Protein AF-A0A9X8VCB7-F1 (afdb_monomer_lite)

Organism: Serratia marcescens (NCBI:txid615)

InterPro domains:
  IPR009014 Transketolase C-terminal/Pyruvate-ferredoxin oxidoreductase domain II [G3DSA:3.40.50.920] (1-76)
  IPR009014 Transketolase C-terminal/Pyruvate-ferredoxin oxidoreductase domain II [SSF52922] (1-75)
  IPR050722 Pyruvate:ferredoxin/flavodoxin oxidoreductase [PTHR32154] (1-75)

pLDDT: mean 96.88, std 3.26, range [71.75, 98.62]

Foldseek 3Di:
DEDQDDDPPDPAGDVQVVVQVVLVVCVVVVVDPDRDDAAYEYEQHPNQDDDPVQVVVVVVQVPDPDHHNYYYTNDD

Structure (mmCIF, N/CA/C/O backbone):
data_AF-A0A9X8VCB7-F1
#
_entry.id   AF-A0A9X8VCB7-F1
#
loop_
_atom_site.group_PDB
_atom_site.id
_atom_site.type_symbol
_atom_site.label_atom_id
_atom_site.label_alt_id
_atom_site.label_comp_id
_atom_site.label_asym_id
_atom_site.label_entity_id
_atom_site.label_seq_id
_atom_site.pdbx_PDB_ins_code
_atom_site.Cartn_x
_atom_site.Cartn_y
_atom_site.Cartn_z
_atom_site.occupancy
_atom_site.B_iso_or_equiv
_atom_site.auth_seq_id
_atom_site.auth_comp_id
_atom_site.auth_asym_id
_atom_site.auth_atom_id
_atom_site.pdbx_PDB_model_num
ATOM 1 N N . VAL A 1 1 ? -1.093 -0.046 -1.030 1.00 98.00 1 VAL A N 1
ATOM 2 C CA . VAL A 1 1 ? -0.609 1.278 -1.479 1.00 98.00 1 VAL A CA 1
ATOM 3 C C . VAL A 1 1 ? 0.604 1.069 -2.364 1.00 98.00 1 VAL A C 1
ATOM 5 O O . VAL A 1 1 ? 1.403 0.196 -2.036 1.00 98.00 1 VAL A O 1
ATOM 8 N N . LEU A 1 2 ? 0.688 1.773 -3.496 1.00 98.38 2 LEU A N 1
ATOM 9 C CA . LEU A 1 2 ? 1.806 1.665 -4.434 1.00 98.38 2 LEU A CA 1
ATOM 10 C C . LEU A 1 2 ? 2.528 3.005 -4.557 1.00 98.38 2 LEU A C 1
ATOM 12 O O . LEU A 1 2 ? 1.931 3.988 -4.987 1.00 98.38 2 LEU A O 1
ATOM 16 N N . ASP A 1 3 ? 3.818 3.004 -4.250 1.00 98.56 3 ASP A N 1
ATOM 17 C CA . ASP A 1 3 ? 4.675 4.180 -4.288 1.00 98.56 3 ASP A CA 1
ATOM 18 C C . ASP A 1 3 ? 5.651 4.098 -5.463 1.00 98.56 3 ASP A C 1
ATOM 20 O O . ASP A 1 3 ? 6.321 3.084 -5.687 1.00 98.56 3 ASP A O 1
ATOM 24 N N . ARG A 1 4 ? 5.759 5.197 -6.215 1.00 97.94 4 ARG A N 1
ATOM 25 C CA . ARG A 1 4 ? 6.723 5.346 -7.316 1.00 97.94 4 ARG A CA 1
ATOM 26 C C . ARG A 1 4 ? 7.990 6.072 -6.856 1.00 97.94 4 ARG A C 1
ATOM 28 O O . ARG A 1 4 ? 8.531 6.920 -7.557 1.00 97.94 4 ARG A O 1
ATOM 35 N N . THR A 1 5 ? 8.439 5.755 -5.649 1.00 97.69 5 THR A N 1
ATOM 36 C CA . THR A 1 5 ? 9.658 6.294 -5.043 1.00 97.69 5 THR A CA 1
ATOM 37 C C . THR A 1 5 ? 10.312 5.242 -4.144 1.00 97.69 5 THR A C 1
ATOM 39 O O . THR A 1 5 ? 9.720 4.207 -3.824 1.00 97.69 5 THR A O 1
ATOM 42 N N . LYS A 1 6 ? 11.564 5.486 -3.766 1.00 97.19 6 LYS A N 1
ATOM 43 C CA . LYS A 1 6 ? 12.273 4.749 -2.724 1.00 97.19 6 LYS A CA 1
ATOM 44 C C . LYS A 1 6 ? 12.968 5.769 -1.837 1.00 97.19 6 LYS A C 1
ATOM 46 O O . LYS A 1 6 ? 13.826 6.495 -2.324 1.00 97.19 6 LYS A O 1
ATOM 51 N N . GLU A 1 7 ? 12.655 5.745 -0.546 1.00 96.94 7 GLU A N 1
ATOM 52 C CA . GLU A 1 7 ? 13.274 6.604 0.468 1.00 96.94 7 GLU A CA 1
ATOM 53 C C . GLU A 1 7 ? 14.108 5.747 1.431 1.00 96.94 7 GLU A C 1
ATOM 55 O O . GLU A 1 7 ? 13.575 5.152 2.370 1.00 96.94 7 GLU A O 1
ATOM 60 N N . PRO A 1 8 ? 15.417 5.566 1.174 1.00 95.12 8 PRO A N 1
ATOM 61 C CA . PRO A 1 8 ? 16.276 4.780 2.051 1.00 95.12 8 PRO A CA 1
ATOM 62 C C . PRO A 1 8 ? 16.318 5.373 3.463 1.00 95.12 8 PRO A C 1
ATOM 64 O O . PRO A 1 8 ? 16.582 6.558 3.632 1.00 95.12 8 PRO A O 1
ATOM 67 N N . GLY A 1 9 ? 16.084 4.535 4.474 1.00 93.69 9 GLY A N 1
ATOM 68 C CA . GLY A 1 9 ? 16.080 4.947 5.881 1.00 93.69 9 GLY A CA 1
ATOM 69 C C . GLY A 1 9 ? 14.724 5.426 6.405 1.00 93.69 9 GLY A C 1
ATOM 70 O O . GLY A 1 9 ? 14.559 5.509 7.619 1.00 93.69 9 GLY A O 1
ATOM 71 N N . ALA A 1 10 ? 13.739 5.671 5.535 1.00 96.25 10 ALA A N 1
ATOM 72 C CA . ALA A 1 10 ? 12.371 5.940 5.963 1.00 96.25 10 ALA A CA 1
ATOM 73 C C . ALA A 1 10 ? 11.687 4.665 6.489 1.00 96.25 10 ALA A C 1
ATOM 75 O O . ALA A 1 10 ? 11.997 3.548 6.064 1.00 96.25 10 ALA A O 1
ATOM 76 N N . LEU A 1 11 ? 10.714 4.835 7.392 1.00 94.06 11 LEU A N 1
ATOM 77 C CA . LEU A 1 11 ? 9.898 3.729 7.918 1.00 94.06 11 LEU A CA 1
ATOM 78 C C . LEU A 1 11 ? 9.054 3.061 6.823 1.00 94.06 11 LEU A C 1
ATOM 80 O O . LEU A 1 11 ? 8.803 1.854 6.863 1.00 94.06 11 LEU A O 1
ATOM 84 N N . ALA A 1 12 ? 8.583 3.862 5.870 1.00 96.12 12 ALA A N 1
ATOM 85 C CA . ALA A 1 12 ? 7.846 3.449 4.689 1.00 96.12 12 ALA A CA 1
ATOM 86 C C . ALA A 1 12 ? 7.855 4.582 3.658 1.00 96.12 12 ALA A C 1
ATOM 88 O O . ALA A 1 12 ? 8.331 5.679 3.935 1.00 96.12 12 ALA A O 1
ATOM 89 N N . GLU A 1 13 ? 7.314 4.305 2.480 1.00 98.25 13 GLU A N 1
ATOM 90 C CA . GLU A 1 13 ? 7.171 5.279 1.410 1.00 98.25 13 GLU A CA 1
ATOM 91 C C . GLU A 1 13 ? 6.070 6.321 1.709 1.00 98.25 13 GLU A C 1
ATOM 93 O O . GLU A 1 13 ? 5.139 6.017 2.466 1.00 98.25 13 GLU A O 1
ATOM 98 N N . PRO A 1 14 ? 6.146 7.534 1.124 1.00 98.38 14 PRO A N 1
ATOM 99 C CA . PRO A 1 14 ? 5.301 8.666 1.509 1.00 98.38 14 PRO A CA 1
ATOM 100 C C . PRO A 1 14 ? 3.803 8.384 1.432 1.00 98.38 14 PRO A C 1
ATOM 102 O O . PRO A 1 14 ? 3.095 8.559 2.422 1.00 98.38 14 PRO A O 1
ATOM 105 N N . LEU A 1 15 ? 3.310 7.861 0.303 1.00 98.50 15 LEU A N 1
ATOM 106 C CA . LEU A 1 15 ? 1.875 7.629 0.138 1.00 98.50 15 LEU A CA 1
ATOM 107 C C . LEU A 1 15 ? 1.391 6.519 1.071 1.00 98.50 15 LEU A C 1
ATOM 109 O O . LEU A 1 15 ? 0.262 6.552 1.563 1.00 98.50 15 LEU A O 1
ATOM 113 N N . TYR A 1 16 ? 2.236 5.522 1.335 1.00 98.38 16 TYR A N 1
ATOM 114 C CA . TYR A 1 16 ? 1.922 4.519 2.340 1.00 9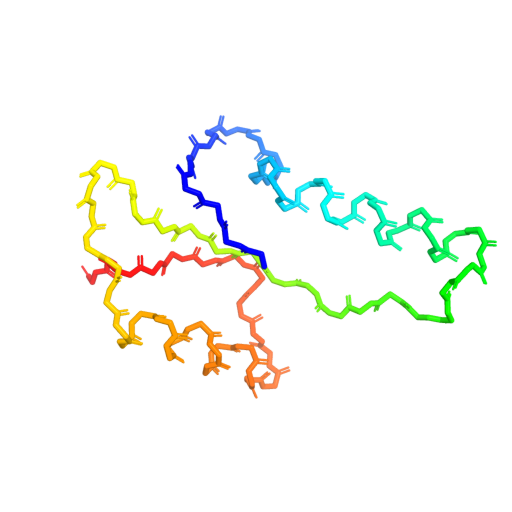8.38 16 TYR A CA 1
ATOM 115 C C . TYR A 1 16 ? 1.752 5.146 3.729 1.00 98.38 16 TYR A C 1
ATOM 117 O O . TYR A 1 16 ? 0.804 4.786 4.432 1.00 98.38 16 TYR A O 1
ATOM 125 N N . LEU A 1 17 ? 2.650 6.048 4.136 1.00 98.12 17 LEU A N 1
ATOM 126 C CA . LEU A 1 17 ? 2.560 6.727 5.431 1.00 98.12 17 LEU A CA 1
ATOM 127 C C . LEU A 1 17 ? 1.302 7.592 5.522 1.00 98.12 17 LEU A C 1
ATOM 129 O O . LEU A 1 17 ? 0.601 7.504 6.531 1.00 98.12 17 LEU A O 1
ATOM 133 N N . ASP A 1 18 ? 0.964 8.331 4.466 1.00 98.62 18 ASP A N 1
ATOM 134 C CA . ASP A 1 18 ? -0.248 9.156 4.414 1.00 98.62 18 ASP A CA 1
ATOM 135 C C . ASP A 1 18 ? -1.512 8.304 4.585 1.00 98.62 18 ASP A C 1
ATOM 137 O O . ASP A 1 18 ? -2.359 8.581 5.438 1.00 98.62 18 ASP A O 1
ATOM 141 N N . VAL A 1 19 ? -1.624 7.209 3.824 1.00 98.50 19 VAL A N 1
ATOM 142 C CA . VAL A 1 19 ? -2.780 6.302 3.892 1.00 98.50 19 VAL A CA 1
ATOM 143 C C . VAL A 1 19 ? -2.880 5.635 5.261 1.00 98.50 19 VAL A C 1
ATOM 145 O O . VAL A 1 19 ? -3.972 5.553 5.823 1.00 98.50 19 VAL A O 1
ATOM 148 N N . MET A 1 20 ? -1.765 5.161 5.818 1.00 98.06 20 MET A N 1
ATOM 149 C CA . MET A 1 20 ? -1.773 4.556 7.150 1.00 98.06 20 MET A CA 1
ATOM 150 C C . MET A 1 20 ? -2.160 5.551 8.234 1.00 98.06 20 MET A C 1
ATOM 152 O O . MET A 1 20 ? -2.943 5.195 9.112 1.00 98.06 20 MET A O 1
ATOM 156 N N . THR A 1 21 ? -1.649 6.779 8.161 1.00 98.50 21 THR A N 1
ATOM 157 C CA . THR A 1 21 ? -1.965 7.844 9.117 1.00 98.50 21 THR A CA 1
ATOM 158 C C . THR A 1 21 ? -3.450 8.174 9.056 1.00 98.50 21 THR A C 1
ATOM 160 O O . THR A 1 21 ? -4.131 8.075 10.073 1.00 98.50 21 THR A O 1
ATOM 163 N N . ALA A 1 22 ? -3.993 8.424 7.861 1.00 98.56 22 ALA A N 1
ATOM 164 C CA . ALA A 1 22 ? -5.413 8.716 7.686 1.00 98.56 22 ALA A CA 1
ATOM 165 C C . ALA A 1 22 ? -6.320 7.584 8.207 1.00 98.56 22 ALA A C 1
ATOM 167 O O . ALA A 1 22 ? -7.325 7.836 8.874 1.00 98.56 22 ALA A O 1
ATOM 168 N N . LEU A 1 23 ? -5.963 6.322 7.939 1.00 98.56 23 LEU A N 1
ATOM 169 C CA . LEU A 1 23 ? -6.726 5.164 8.411 1.00 98.56 23 LEU A CA 1
ATOM 170 C C . LEU A 1 23 ? -6.641 4.982 9.930 1.00 98.56 23 LEU A C 1
ATOM 172 O O . LEU A 1 23 ? -7.655 4.667 10.557 1.00 98.56 23 LEU A O 1
ATOM 176 N N . ALA A 1 24 ? -5.458 5.173 10.514 1.00 98.31 24 ALA A N 1
ATOM 177 C CA . ALA A 1 24 ? -5.242 5.068 11.952 1.00 98.31 24 ALA A CA 1
ATOM 178 C C . ALA A 1 24 ? -5.971 6.181 12.712 1.00 98.31 24 ALA A C 1
ATOM 180 O O . ALA A 1 24 ? -6.622 5.913 13.720 1.00 98.31 24 ALA A O 1
ATOM 181 N N . GLU A 1 25 ? -5.924 7.409 12.204 1.00 98.62 25 GLU A N 1
ATOM 182 C CA . GLU A 1 25 ? -6.644 8.541 12.773 1.00 98.62 25 GLU A CA 1
ATOM 183 C C . GLU A 1 25 ? -8.162 8.347 12.735 1.00 98.62 25 GLU A C 1
ATOM 185 O O . GLU A 1 25 ? -8.824 8.512 13.758 1.00 98.62 25 GLU A O 1
ATOM 190 N N . ALA A 1 26 ? -8.718 7.951 11.586 1.00 98.56 26 ALA A N 1
ATOM 191 C CA . ALA A 1 26 ? -10.154 7.714 11.453 1.00 98.56 26 ALA A CA 1
ATOM 192 C C . ALA A 1 26 ? -10.634 6.569 12.363 1.00 98.56 26 ALA A C 1
ATOM 194 O O . ALA A 1 26 ? -11.720 6.636 12.937 1.00 98.56 26 ALA A O 1
ATOM 195 N N . TYR A 1 27 ? -9.816 5.525 12.537 1.00 98.38 27 TYR A N 1
ATOM 196 C CA . TYR A 1 27 ? -10.090 4.463 13.506 1.00 98.38 27 TYR A CA 1
ATOM 197 C C . TYR A 1 27 ? -10.043 4.985 14.952 1.00 98.38 27 TYR A C 1
ATOM 199 O O . TYR A 1 27 ? -10.957 4.726 15.728 1.00 98.38 27 TYR A O 1
ATOM 207 N N . SER A 1 28 ? -9.029 5.785 15.296 1.00 98.38 28 SER A N 1
ATOM 208 C CA . SER A 1 28 ? -8.863 6.382 16.630 1.00 98.38 28 SER A CA 1
ATOM 209 C C . SER A 1 28 ? -10.012 7.327 17.013 1.00 98.38 28 SER A C 1
ATOM 211 O O . SER A 1 28 ? -10.474 7.312 18.151 1.00 98.38 28 SER A O 1
ATOM 213 N N . ARG A 1 29 ? -10.534 8.107 16.055 1.00 98.44 29 ARG A N 1
ATOM 214 C CA . ARG A 1 29 ? -11.702 8.989 16.252 1.00 98.44 29 ARG A CA 1
ATOM 215 C C . ARG A 1 29 ? -13.048 8.252 16.260 1.00 98.44 29 ARG A C 1
ATOM 217 O O . ARG A 1 29 ? -14.077 8.881 16.487 1.00 98.44 29 ARG A O 1
ATOM 224 N N . GLY A 1 30 ? -13.070 6.945 15.992 1.00 97.88 30 GLY A N 1
ATOM 225 C CA . GLY A 1 30 ? -14.304 6.159 15.893 1.00 97.88 30 GLY A CA 1
ATOM 226 C C . GLY A 1 30 ? -15.098 6.368 14.595 1.00 97.88 30 GLY A C 1
ATOM 227 O O . GLY A 1 30 ? -16.198 5.841 14.463 1.00 97.88 30 GLY A O 1
ATOM 228 N N . GLU A 1 31 ? -14.546 7.083 13.610 1.00 98.38 31 GLU A N 1
ATOM 229 C CA . GLU A 1 31 ? -15.136 7.247 12.268 1.00 98.38 31 GLU A CA 1
ATOM 230 C C . GLU A 1 31 ? -15.070 5.944 11.454 1.00 98.38 31 GLU A C 1
ATOM 232 O O . GLU A 1 31 ? -15.810 5.752 10.486 1.00 98.38 31 GLU A O 1
ATOM 237 N N . ARG A 1 32 ? -14.179 5.027 11.847 1.00 97.06 32 ARG A N 1
ATOM 238 C CA . ARG A 1 32 ? -14.083 3.672 11.301 1.00 97.06 32 ARG A CA 1
ATOM 239 C C . ARG A 1 32 ? -14.171 2.636 12.410 1.00 97.06 32 ARG A C 1
ATOM 241 O O . ARG A 1 32 ? -13.430 2.700 13.381 1.00 97.06 32 ARG A O 1
ATOM 248 N N . ALA A 1 33 ? -14.990 1.610 12.189 1.00 97.56 33 ALA A N 1
ATOM 249 C CA . ALA A 1 33 ? -15.122 0.485 13.113 1.00 97.56 33 ALA A CA 1
ATOM 250 C C . ALA A 1 33 ? -13.889 -0.436 13.141 1.00 97.56 33 ALA A C 1
ATOM 252 O O . ALA A 1 33 ? -13.666 -1.132 14.126 1.00 97.56 33 ALA A O 1
ATOM 253 N N . THR A 1 34 ? -13.105 -0.482 12.05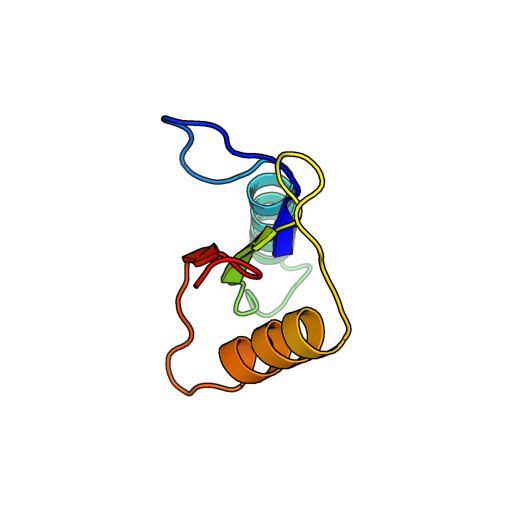8 1.00 97.56 34 THR A N 1
ATOM 254 C CA . THR A 1 34 ? -11.919 -1.340 11.944 1.00 97.56 34 THR A CA 1
ATOM 255 C C . THR A 1 34 ? -10.792 -0.656 11.175 1.00 97.56 34 THR A C 1
ATOM 257 O O . THR A 1 34 ? -11.023 0.148 10.259 1.00 97.56 34 THR A O 1
ATOM 260 N N . LEU A 1 35 ? -9.557 -1.031 11.519 1.00 97.06 35 LEU A N 1
ATOM 261 C CA . LEU A 1 35 ? -8.374 -0.720 10.727 1.00 97.06 35 LEU A CA 1
ATOM 262 C C . LEU A 1 35 ? -8.235 -1.775 9.612 1.00 97.06 35 LEU A C 1
ATOM 264 O O . LEU A 1 35 ? -8.032 -2.954 9.917 1.00 97.06 35 LEU A O 1
ATOM 268 N N . PRO A 1 36 ? -8.378 -1.409 8.325 1.00 95.81 36 PRO A N 1
ATOM 269 C CA . PRO A 1 36 ? -8.260 -2.377 7.243 1.00 95.81 36 PRO A CA 1
ATOM 270 C C . PRO A 1 36 ? -6.815 -2.868 7.105 1.00 95.81 36 PRO A C 1
ATOM 272 O O . PRO A 1 36 ? -5.863 -2.166 7.443 1.00 95.81 36 PRO A O 1
ATOM 275 N N . ARG A 1 37 ? -6.639 -4.071 6.547 1.00 95.56 37 ARG A N 1
ATOM 276 C CA . ARG A 1 37 ? -5.312 -4.569 6.171 1.00 95.56 37 ARG A CA 1
ATOM 277 C C . ARG A 1 37 ? -4.751 -3.702 5.041 1.00 95.56 37 ARG A C 1
ATOM 279 O O . ARG A 1 37 ? -5.377 -3.575 3.992 1.00 95.56 37 ARG A O 1
ATOM 286 N N . VAL A 1 38 ? -3.550 -3.169 5.237 1.00 97.44 38 VAL A N 1
ATOM 287 C CA . VAL A 1 38 ? -2.828 -2.376 4.237 1.00 97.44 38 VAL A CA 1
ATOM 288 C C . VAL A 1 38 ? -1.461 -3.007 3.998 1.00 97.44 38 VAL A C 1
ATOM 290 O O . VAL A 1 38 ? -0.749 -3.329 4.943 1.00 97.44 38 VAL A O 1
ATOM 293 N N . ILE A 1 39 ? -1.095 -3.174 2.729 1.00 97.94 39 ILE A N 1
ATOM 294 C CA . ILE A 1 39 ? 0.251 -3.577 2.300 1.00 97.94 39 ILE A CA 1
ATOM 295 C C . ILE A 1 39 ? 0.859 -2.486 1.417 1.00 97.94 39 ILE A C 1
ATOM 297 O O . ILE A 1 39 ? 0.132 -1.759 0.729 1.00 97.94 39 ILE A O 1
ATOM 301 N N . GLY A 1 40 ? 2.183 -2.350 1.447 1.00 97.81 40 GLY A N 1
ATOM 302 C CA . GLY A 1 40 ? 2.935 -1.373 0.662 1.00 97.81 40 GLY A CA 1
ATOM 303 C C . GLY A 1 40 ? 3.737 -2.030 -0.457 1.00 97.81 40 GLY A C 1
ATOM 304 O O . GLY A 1 40 ? 4.388 -3.049 -0.238 1.00 97.81 40 GLY A O 1
ATOM 305 N N . GLY A 1 41 ? 3.723 -1.432 -1.644 1.00 97.62 41 GLY A N 1
ATOM 306 C CA . GLY A 1 41 ? 4.512 -1.881 -2.786 1.00 97.62 41 GLY A CA 1
ATOM 307 C C . GLY A 1 41 ? 5.235 -0.725 -3.466 1.00 97.62 41 GLY A C 1
ATOM 308 O O . GLY A 1 41 ? 4.698 0.373 -3.549 1.00 97.62 41 GLY A O 1
ATOM 309 N N . ARG A 1 42 ? 6.435 -0.975 -3.995 1.00 98.06 42 ARG A N 1
ATOM 310 C CA . ARG A 1 42 ? 7.144 -0.032 -4.874 1.00 98.06 42 ARG A CA 1
ATOM 311 C C . ARG A 1 42 ? 7.085 -0.487 -6.325 1.00 98.06 42 ARG A C 1
ATOM 313 O O . ARG A 1 42 ? 7.257 -1.677 -6.599 1.00 98.06 42 ARG A O 1
ATOM 320 N N . TYR A 1 43 ? 6.905 0.454 -7.244 1.00 98.06 43 TYR A N 1
ATOM 321 C CA . TYR A 1 43 ? 6.842 0.181 -8.682 1.00 98.06 43 TYR A CA 1
ATOM 322 C C . TYR A 1 43 ? 7.499 1.299 -9.499 1.00 98.06 43 TYR A C 1
ATOM 324 O O . TYR A 1 43 ? 7.717 2.400 -9.001 1.00 98.06 43 TYR A O 1
ATOM 332 N N . GLY A 1 44 ? 7.809 1.024 -10.767 1.00 97.56 44 GLY A N 1
ATOM 333 C CA . GLY A 1 44 ? 8.037 2.067 -11.772 1.00 97.56 44 GLY A CA 1
ATOM 334 C C . GLY A 1 44 ? 9.219 3.021 -11.548 1.00 97.56 44 GLY A C 1
ATOM 335 O O . GLY A 1 44 ? 9.236 4.100 -12.152 1.00 97.56 44 GLY A O 1
ATOM 336 N N . LEU A 1 45 ? 10.182 2.665 -10.689 1.00 97.00 45 LEU A N 1
ATOM 337 C CA . LEU A 1 45 ? 11.396 3.456 -10.463 1.00 97.00 45 LEU A CA 1
ATOM 338 C C . LEU A 1 45 ? 12.248 3.483 -11.731 1.00 97.00 45 LEU A C 1
ATOM 340 O O . LEU A 1 45 ? 12.385 2.461 -12.400 1.00 97.00 45 LEU A O 1
ATOM 344 N N . SER A 1 46 ? 12.808 4.647 -12.064 1.00 96.06 46 SER A N 1
ATOM 345 C CA . SER A 1 46 ? 13.639 4.834 -13.264 1.00 96.06 46 SER A CA 1
ATOM 346 C C . SER A 1 46 ? 12.960 4.341 -14.550 1.00 96.06 46 SER A C 1
ATOM 348 O O . SER A 1 46 ? 13.568 3.648 -15.361 1.00 96.06 46 SER A O 1
ATOM 350 N N . SER A 1 47 ? 11.670 4.660 -14.708 1.00 94.44 47 SER A N 1
ATOM 351 C CA . SER A 1 47 ? 10.846 4.243 -15.855 1.00 94.44 47 SER A CA 1
ATOM 352 C C . SER A 1 47 ? 10.746 2.727 -16.054 1.00 94.44 47 SER A C 1
ATOM 354 O O . SER A 1 47 ? 10.458 2.272 -17.159 1.00 94.44 47 SER A O 1
ATOM 356 N N . LYS A 1 48 ? 10.939 1.932 -14.992 1.00 95.88 48 LYS A N 1
ATOM 357 C CA . LYS A 1 48 ? 10.663 0.496 -15.045 1.00 95.88 48 LYS A CA 1
ATOM 358 C C . LYS A 1 48 ? 9.207 0.259 -15.456 1.00 95.88 48 LYS A C 1
ATOM 360 O O . LYS A 1 48 ? 8.298 0.913 -14.945 1.00 95.88 48 LYS A O 1
ATOM 365 N N . GLU A 1 49 ? 9.002 -0.665 -16.385 1.00 96.12 49 GLU A N 1
ATOM 366 C CA . GLU A 1 49 ? 7.680 -0.979 -16.918 1.00 96.12 49 GLU A CA 1
ATOM 367 C C . GLU A 1 49 ? 6.728 -1.483 -15.821 1.00 96.12 49 GLU A C 1
ATOM 369 O O . GLU A 1 49 ? 7.110 -2.269 -14.951 1.00 96.12 49 GLU A O 1
ATOM 374 N N . PHE A 1 50 ? 5.478 -1.025 -15.875 1.00 97.25 50 PHE A N 1
ATOM 375 C CA . PHE A 1 50 ? 4.382 -1.491 -15.030 1.00 97.25 50 PHE A CA 1
ATOM 376 C C . PHE A 1 50 ? 3.195 -1.851 -15.928 1.00 97.25 50 PHE A C 1
ATOM 378 O O . PHE A 1 50 ? 2.327 -1.023 -16.201 1.00 97.25 50 PHE A O 1
ATOM 385 N N . GLY A 1 51 ? 3.210 -3.081 -16.442 1.00 96.75 51 GLY A N 1
ATOM 386 C CA . GLY A 1 51 ? 2.157 -3.614 -17.305 1.00 96.75 51 GLY A CA 1
ATOM 387 C C . GLY A 1 51 ? 1.000 -4.267 -16.532 1.00 96.75 51 GLY A C 1
ATOM 388 O O . GLY A 1 51 ? 1.050 -4.382 -15.301 1.00 96.75 51 GLY A O 1
ATOM 389 N N . PRO A 1 52 ? -0.032 -4.760 -17.241 1.00 98.00 52 PRO A N 1
ATOM 390 C CA . PRO A 1 52 ? -1.189 -5.426 -16.635 1.00 98.00 52 PRO A CA 1
ATOM 391 C C . PRO A 1 52 ? -0.830 -6.586 -15.691 1.00 98.00 52 PRO A C 1
ATOM 393 O O . PRO A 1 52 ? -1.431 -6.715 -14.625 1.00 98.00 52 PRO A O 1
ATOM 396 N N . ASP A 1 53 ? 0.199 -7.375 -16.013 1.00 97.12 53 ASP A N 1
ATOM 397 C CA . ASP A 1 53 ? 0.651 -8.489 -15.165 1.00 97.12 53 ASP A CA 1
ATOM 398 C C . ASP A 1 53 ? 1.199 -8.025 -13.811 1.00 97.12 53 ASP A C 1
ATOM 400 O O . ASP A 1 53 ? 1.014 -8.699 -12.795 1.00 97.12 53 ASP A O 1
ATOM 404 N N . CYS A 1 54 ? 1.825 -6.844 -13.764 1.00 97.56 54 CYS A N 1
ATOM 405 C CA . CYS A 1 54 ? 2.278 -6.239 -12.514 1.00 97.56 54 CYS A CA 1
ATOM 406 C C . CYS A 1 54 ? 1.084 -5.855 -11.631 1.00 97.56 54 CYS A C 1
ATOM 408 O O . CYS A 1 54 ? 1.083 -6.150 -10.435 1.00 97.56 54 CYS A O 1
ATOM 410 N N . ALA A 1 55 ? 0.044 -5.250 -12.211 1.00 97.75 55 ALA A N 1
ATOM 411 C CA . ALA A 1 55 ? -1.183 -4.931 -11.483 1.00 97.75 55 ALA A CA 1
ATOM 412 C C . ALA A 1 55 ? -1.877 -6.204 -10.969 1.00 97.75 55 ALA A C 1
ATOM 414 O O . ALA A 1 55 ? -2.273 -6.271 -9.804 1.00 97.75 55 ALA A O 1
ATOM 415 N N . LEU A 1 56 ? -1.955 -7.251 -11.795 1.00 98.12 56 LEU A N 1
ATOM 416 C CA . LEU A 1 56 ? -2.498 -8.545 -11.386 1.00 98.12 56 LEU A CA 1
ATOM 417 C C . LEU A 1 56 ? -1.691 -9.172 -10.239 1.00 98.12 56 LEU A C 1
ATOM 419 O O . LEU A 1 56 ? -2.279 -9.699 -9.296 1.00 98.12 56 LEU A O 1
ATOM 423 N N . ALA A 1 57 ? -0.359 -9.089 -10.277 1.00 97.38 57 ALA A N 1
ATOM 424 C CA . ALA A 1 57 ? 0.501 -9.572 -9.200 1.00 97.38 57 ALA A CA 1
ATOM 425 C C . ALA A 1 57 ? 0.231 -8.854 -7.865 1.00 97.38 57 ALA A C 1
ATOM 427 O O . ALA A 1 57 ? 0.234 -9.504 -6.823 1.00 97.38 57 ALA A O 1
ATOM 428 N N . VAL A 1 58 ? -0.076 -7.550 -7.885 1.00 97.94 58 VAL A N 1
ATOM 429 C CA . VAL A 1 58 ? -0.464 -6.785 -6.683 1.00 97.94 58 VAL A CA 1
ATOM 430 C C . VAL A 1 58 ? -1.759 -7.326 -6.072 1.00 97.94 58 VAL A C 1
ATOM 432 O O . VAL A 1 58 ? -1.827 -7.544 -4.863 1.00 97.94 58 VAL A O 1
ATOM 435 N N . PHE A 1 59 ? -2.783 -7.584 -6.890 1.00 97.94 59 PHE A N 1
ATOM 436 C CA . PHE A 1 59 ? -4.043 -8.150 -6.395 1.00 97.94 59 PHE A CA 1
ATOM 437 C C . PHE A 1 59 ? -3.887 -9.596 -5.919 1.00 97.94 59 PHE A C 1
ATOM 439 O O . PHE A 1 59 ? -4.449 -9.965 -4.889 1.00 97.94 59 PHE A O 1
ATOM 446 N N . ARG A 1 60 ? -3.083 -10.403 -6.623 1.00 97.81 60 ARG A N 1
ATOM 447 C CA . ARG A 1 60 ? -2.737 -11.764 -6.192 1.00 97.81 60 ARG A CA 1
ATOM 448 C C . ARG A 1 60 ? -2.016 -11.763 -4.852 1.00 97.81 60 ARG A C 1
ATOM 450 O O . ARG A 1 60 ? -2.323 -12.603 -4.017 1.00 97.81 60 ARG A O 1
ATOM 457 N N . GLU A 1 61 ? -1.097 -10.823 -4.636 1.00 97.81 61 GLU A N 1
ATOM 458 C CA . GLU A 1 61 ? -0.434 -10.643 -3.347 1.00 97.81 61 GLU A CA 1
ATOM 459 C C . GLU A 1 61 ? -1.454 -10.369 -2.245 1.00 97.81 61 GLU A C 1
ATOM 461 O O . GLU A 1 61 ? -1.477 -11.090 -1.256 1.00 97.81 61 GLU A O 1
ATOM 466 N N . LEU A 1 62 ? -2.343 -9.391 -2.444 1.00 97.19 62 LEU A N 1
ATOM 467 C CA . LEU A 1 62 ? -3.356 -9.003 -1.460 1.00 97.19 62 LEU A CA 1
ATOM 468 C C . LEU A 1 62 ? -4.319 -10.146 -1.094 1.00 97.19 62 LEU A C 1
ATOM 470 O O . LEU A 1 62 ? -4.790 -10.201 0.041 1.00 97.19 62 LEU A O 1
ATOM 474 N N . ALA A 1 63 ? -4.599 -11.045 -2.039 1.00 97.50 63 ALA A N 1
ATOM 475 C CA . ALA A 1 63 ? -5.475 -12.198 -1.845 1.00 97.50 63 ALA A CA 1
ATOM 476 C C . ALA A 1 63 ? -4.828 -13.348 -1.051 1.00 97.50 63 ALA A C 1
ATOM 478 O O . ALA A 1 63 ? -5.523 -14.293 -0.674 1.00 97.50 63 ALA A O 1
ATOM 479 N N . GLN A 1 64 ? -3.517 -13.303 -0.789 1.00 97.88 64 GLN A N 1
ATOM 480 C CA . GLN A 1 64 ? -2.862 -14.336 0.007 1.00 97.88 64 GLN A CA 1
ATOM 481 C C . GLN A 1 64 ? -3.347 -14.304 1.467 1.00 97.88 64 GLN A C 1
ATOM 483 O O . GLN A 1 64 ? -3.634 -13.230 2.005 1.00 97.88 64 GLN A O 1
ATOM 488 N N . PRO A 1 65 ? -3.374 -15.457 2.165 1.00 97.62 65 PRO A N 1
ATOM 489 C CA . PRO A 1 65 ? -3.699 -15.494 3.592 1.00 97.62 65 PRO A CA 1
ATOM 490 C C . PRO A 1 65 ? -2.801 -14.559 4.420 1.00 97.62 65 PRO A C 1
ATOM 492 O O . PRO A 1 65 ? -3.281 -13.832 5.298 1.00 97.62 65 PRO A O 1
ATOM 495 N N . GLN A 1 66 ? -1.508 -14.534 4.080 1.00 97.00 66 GLN A N 1
ATOM 496 C CA . GLN A 1 66 ? -0.469 -13.703 4.688 1.00 97.00 66 GLN A CA 1
ATOM 497 C C . GLN A 1 66 ? 0.289 -12.940 3.587 1.00 97.00 66 GLN A C 1
ATOM 499 O O . GLN A 1 66 ? 1.337 -13.400 3.139 1.00 97.00 66 GLN A O 1
ATOM 504 N N . PRO A 1 67 ? -0.245 -11.801 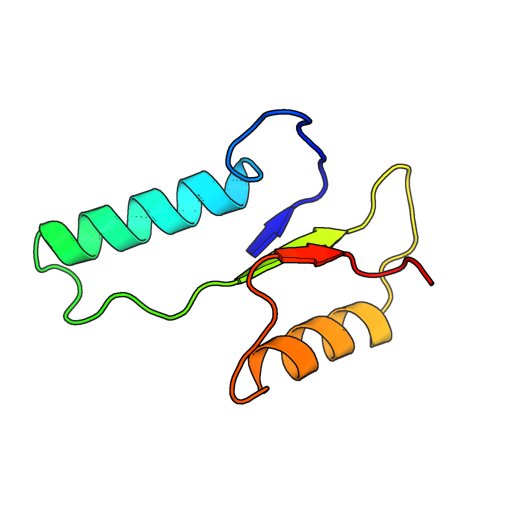3.111 1.00 97.62 67 PRO A N 1
ATOM 505 C CA . PRO A 1 67 ? 0.415 -11.007 2.088 1.00 97.62 67 PRO A CA 1
ATOM 506 C C . PRO A 1 67 ? 1.686 -10.372 2.653 1.00 97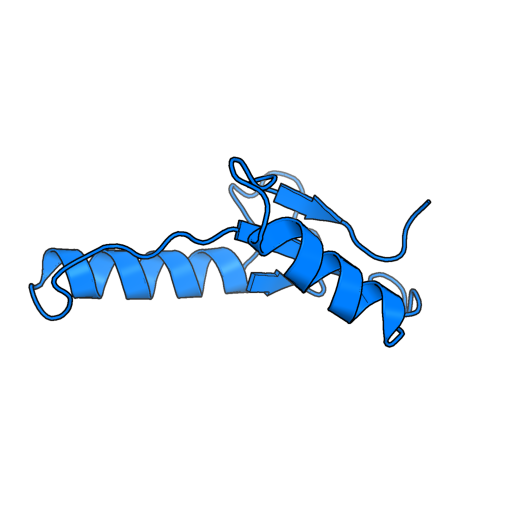.62 67 PRO A C 1
ATOM 508 O O . PRO A 1 67 ? 1.741 -9.979 3.823 1.00 97.62 67 PRO A O 1
ATOM 511 N N . ARG A 1 68 ? 2.697 -10.204 1.806 1.00 96.81 68 ARG A N 1
ATOM 512 C CA . ARG A 1 68 ? 3.919 -9.475 2.131 1.00 96.81 68 ARG A CA 1
ATOM 513 C C . ARG A 1 68 ? 3.555 -8.039 2.515 1.00 96.81 68 ARG A C 1
ATOM 515 O O . ARG A 1 68 ? 2.940 -7.328 1.717 1.00 96.81 68 ARG A O 1
ATOM 522 N N . PRO A 1 69 ? 3.967 -7.563 3.704 1.00 95.19 69 PRO A N 1
ATOM 523 C CA . PRO A 1 69 ? 3.652 -6.206 4.143 1.00 95.19 69 PRO A CA 1
ATOM 524 C C . PRO A 1 69 ? 4.351 -5.149 3.279 1.00 95.19 69 PRO A C 1
ATOM 526 O O . PRO A 1 69 ? 3.832 -4.046 3.110 1.00 95.19 69 PRO A O 1
ATOM 529 N N . ARG A 1 70 ? 5.522 -5.494 2.724 1.00 95.19 70 ARG A N 1
ATOM 530 C CA . ARG A 1 70 ? 6.347 -4.667 1.838 1.00 95.19 70 ARG A CA 1
ATOM 531 C C . ARG A 1 70 ? 6.808 -5.490 0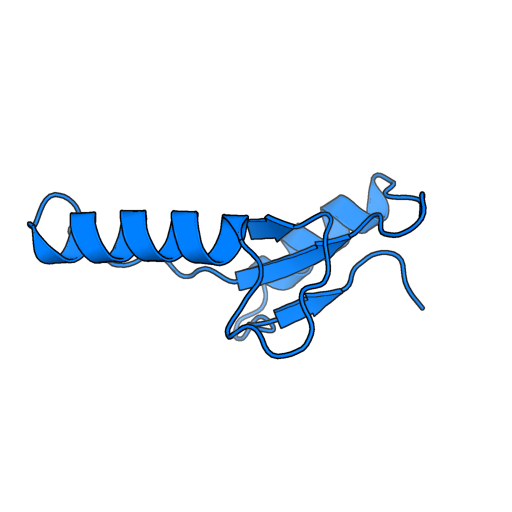.649 1.00 95.19 70 ARG A C 1
ATOM 533 O O . ARG A 1 70 ? 7.391 -6.555 0.842 1.00 95.19 70 ARG A O 1
ATOM 540 N N . PHE A 1 71 ? 6.605 -4.990 -0.563 1.00 96.62 71 PHE A N 1
ATOM 541 C CA . PHE A 1 71 ? 7.070 -5.666 -1.771 1.00 96.62 71 PHE A CA 1
ATOM 542 C C . PHE A 1 71 ? 7.504 -4.688 -2.871 1.00 96.62 71 PHE A C 1
ATOM 544 O O . PHE A 1 71 ? 7.382 -3.468 -2.767 1.00 96.62 71 PHE A O 1
ATOM 551 N N . THR A 1 72 ? 8.057 -5.245 -3.937 1.00 97.31 72 THR A N 1
ATOM 552 C CA . THR A 1 72 ? 8.432 -4.552 -5.173 1.00 97.31 72 THR A CA 1
ATOM 553 C C . THR A 1 72 ? 7.799 -5.292 -6.335 1.00 97.31 72 THR A C 1
ATOM 555 O O . THR A 1 72 ? 7.713 -6.519 -6.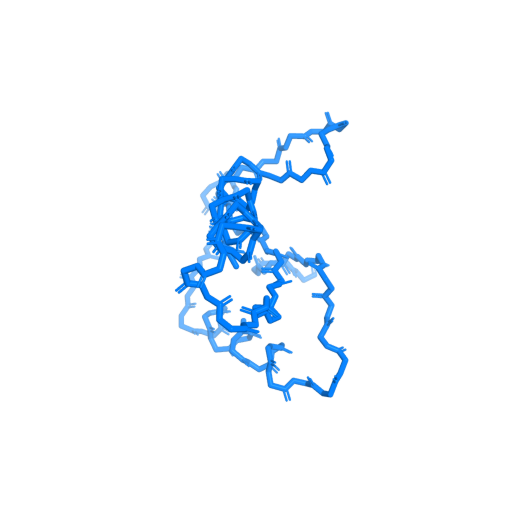296 1.00 97.31 72 THR A O 1
ATOM 558 N N . VAL A 1 73 ? 7.371 -4.570 -7.364 1.00 96.81 73 VAL A N 1
ATOM 559 C CA . VAL A 1 73 ? 6.743 -5.161 -8.549 1.00 96.81 73 VAL A CA 1
ATOM 560 C C . VAL A 1 73 ? 7.410 -4.654 -9.823 1.00 96.81 73 VAL A C 1
ATOM 562 O O . VAL A 1 73 ? 7.827 -3.497 -9.897 1.00 96.81 73 VAL A O 1
ATOM 565 N N . GLY A 1 74 ? 7.543 -5.542 -10.809 1.00 93.31 74 GLY A N 1
ATOM 566 C CA . GLY A 1 74 ? 8.235 -5.262 -12.067 1.00 93.31 74 GLY A CA 1
ATOM 567 C C . GLY A 1 74 ? 9.748 -5.491 -12.018 1.00 93.31 74 GLY A C 1
ATOM 568 O O . GLY A 1 74 ? 10.429 -5.135 -12.969 1.00 93.31 74 GLY A O 1
ATOM 569 N N . ILE A 1 75 ? 10.293 -6.082 -10.950 1.00 89.62 75 ILE A N 1
ATOM 570 C CA . ILE A 1 75 ? 11.686 -6.553 -10.882 1.00 89.62 75 ILE A CA 1
ATOM 571 C C . ILE A 1 75 ? 11.692 -8.070 -10.653 1.00 89.62 75 ILE A C 1
ATOM 573 O O . ILE A 1 75 ? 10.903 -8.552 -9.839 1.00 89.62 75 ILE A O 1
ATOM 577 N N . PHE A 1 76 ? 12.534 -8.786 -11.402 1.00 71.75 76 PHE A N 1
ATOM 578 C CA . PHE A 1 76 ? 12.692 -10.244 -11.377 1.00 71.75 76 PHE A CA 1
ATOM 579 C C . PHE A 1 76 ? 14.111 -10.595 -10.948 1.00 71.75 76 PHE A C 1
ATOM 581 O O . PHE A 1 76 ? 15.029 -9.864 -11.392 1.00 71.75 76 PHE A O 1
#

Sequence (76 aa):
VLDRTKEPGALAEPLYLDVMTALAEAYSRGERATLPRVIGGRYGLSSKEFGPDCALAVFRELAQPQPRPRFTVGIF

Radius of gyration: 13.74 Å; chains: 1; bounding box: 31×25×34 Å

Secondary structure (DSSP, 8-state):
-EES---TTSSS-HHHHHHHHHHHHHHHTTS-SS-----EEE--GGG----HHHHHHHHHHHTSSS--SEEE-S--